Protein AF-A0A8S3AED3-F1 (afdb_monomer)

Radius of gyration: 13.11 Å; Cα contacts (8 Å, |Δi|>4): 92; chains: 1; bounding box: 33×33×28 Å

Mean predicted aligned error: 8.19 Å

Organism: NCBI:txid1234261

Solvent-accessible surface area (backbone atoms only — not comparable to full-atom values): 5263 Å² total; per-residue (Å²): 109,80,69,63,52,42,30,57,42,99,91,44,66,68,44,70,49,55,72,73,36,36,54,58,40,39,77,77,40,57,74,76,76,49,92,57,102,60,56,55,40,85,59,34,41,11,26,65,69,69,94,86,50,99,71,83,77,49,71,66,61,54,49,51,39,50,52,46,37,57,57,53,54,78,46,35,70,86,52,76,78,56,80,87,126

pLDDT: mean 74.47, std 13.57, range [37.78, 90.69]

Foldseek 3Di:
DVLVLLAADPVGHNDADDPVLVVVLCVVCVCLVDDDPFQDDPRGLYTHDDPPDPPSDDPVNVVVSVVSVVSSCVSHPVCVPDDPD

Structure (mmCIF, N/CA/C/O backbone):
data_AF-A0A8S3AED3-F1
#
_entry.id   AF-A0A8S3AED3-F1
#
loop_
_atom_site.group_PDB
_atom_site.id
_atom_site.type_symbol
_atom_site.label_atom_id
_atom_site.label_alt_id
_atom_site.label_comp_id
_atom_site.label_asym_id
_atom_site.label_entity_id
_atom_site.label_seq_id
_atom_site.pdbx_PDB_ins_code
_atom_site.Cartn_x
_atom_site.Cartn_y
_atom_site.Cartn_z
_atom_site.occupancy
_atom_site.B_iso_or_equiv
_atom_site.auth_seq_id
_atom_site.auth_comp_id
_atom_site.auth_asym_id
_atom_site.auth_atom_id
_atom_site.pdbx_PDB_model_num
ATOM 1 N N . MET A 1 1 ? 15.424 10.821 -4.534 1.00 51.66 1 MET A N 1
ATOM 2 C CA . MET A 1 1 ? 14.186 11.250 -5.232 1.00 51.66 1 MET A CA 1
ATOM 3 C C . MET A 1 1 ? 12.989 10.767 -4.425 1.00 51.66 1 MET A C 1
ATOM 5 O O . MET A 1 1 ? 13.161 9.849 -3.640 1.00 51.66 1 MET A O 1
ATOM 9 N N . LEU A 1 2 ? 11.799 11.370 -4.558 1.00 50.94 2 LEU A N 1
ATOM 10 C CA . LEU A 1 2 ? 10.606 10.955 -3.790 1.00 50.94 2 LEU A CA 1
ATOM 11 C C . LEU A 1 2 ? 10.272 9.460 -3.987 1.00 50.94 2 LEU A C 1
ATOM 13 O O . LEU A 1 2 ? 9.749 8.803 -3.097 1.00 50.94 2 LEU A O 1
ATOM 17 N N . SER A 1 3 ? 10.653 8.934 -5.147 1.00 53.44 3 SER A N 1
ATOM 18 C CA . SER A 1 3 ? 10.560 7.534 -5.529 1.00 53.44 3 SER A CA 1
ATOM 19 C C . SER A 1 3 ? 11.412 6.584 -4.677 1.00 53.44 3 SER A C 1
ATOM 21 O O . SER A 1 3 ? 10.987 5.464 -4.426 1.00 53.44 3 SER A O 1
ATOM 23 N N . ASP A 1 4 ? 12.555 7.033 -4.151 1.00 58.09 4 ASP A N 1
ATOM 24 C CA . ASP A 1 4 ? 13.398 6.218 -3.261 1.00 58.09 4 ASP A CA 1
ATOM 25 C C . ASP A 1 4 ? 12.721 5.973 -1.903 1.00 58.09 4 ASP A C 1
ATOM 27 O O . ASP A 1 4 ? 13.062 5.023 -1.206 1.00 58.09 4 ASP A O 1
ATOM 31 N N . PHE A 1 5 ? 11.753 6.817 -1.524 1.00 60.44 5 PHE A N 1
ATOM 32 C CA . PHE A 1 5 ? 10.994 6.668 -0.279 1.00 60.44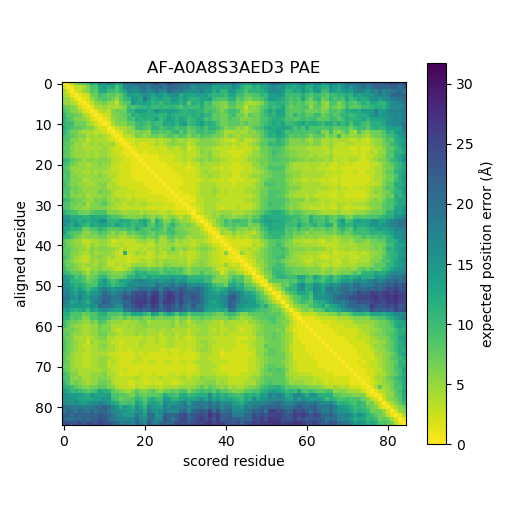 5 PHE A CA 1
ATOM 33 C C . PHE A 1 5 ? 9.843 5.666 -0.403 1.00 60.44 5 PHE A C 1
ATOM 35 O O . PHE A 1 5 ? 9.414 5.119 0.604 1.00 60.44 5 PHE A O 1
ATOM 42 N N . LEU A 1 6 ? 9.329 5.409 -1.610 1.00 67.56 6 LEU A N 1
ATOM 43 C CA . LEU A 1 6 ? 8.262 4.420 -1.826 1.00 67.56 6 LEU A CA 1
ATOM 44 C C . LEU A 1 6 ? 8.801 3.000 -2.011 1.00 67.56 6 LEU A C 1
ATOM 46 O O . LEU A 1 6 ? 8.033 2.051 -2.151 1.00 67.56 6 LEU A O 1
ATOM 50 N N . VAL A 1 7 ? 10.117 2.836 -1.934 1.00 70.69 7 VAL A N 1
ATOM 51 C CA . VAL A 1 7 ? 10.774 1.535 -1.917 1.00 70.69 7 VAL A CA 1
ATOM 52 C C . VAL A 1 7 ? 11.249 1.219 -0.508 1.00 70.69 7 VAL A C 1
ATOM 54 O O . VAL A 1 7 ? 11.518 2.110 0.297 1.00 70.69 7 VAL A O 1
ATOM 57 N N . MET A 1 8 ? 11.277 -0.072 -0.185 1.00 67.88 8 MET A N 1
ATOM 58 C CA . MET A 1 8 ? 11.704 -0.583 1.110 1.00 67.88 8 MET A CA 1
ATOM 59 C C . MET A 1 8 ? 13.051 0.016 1.540 1.00 67.88 8 MET A C 1
ATOM 61 O O . MET A 1 8 ? 14.106 -0.306 0.994 1.00 67.88 8 MET A O 1
ATOM 65 N N . HIS A 1 9 ? 13.010 0.870 2.562 1.00 68.50 9 HIS A N 1
ATOM 66 C CA . HIS A 1 9 ? 14.199 1.426 3.191 1.00 68.50 9 HIS A CA 1
ATOM 67 C C . HIS A 1 9 ? 14.676 0.483 4.311 1.00 68.50 9 HIS A C 1
ATOM 69 O O . HIS A 1 9 ? 13.847 -0.158 4.961 1.00 68.50 9 HIS A O 1
ATOM 75 N N . PRO A 1 10 ? 15.982 0.432 4.639 1.00 67.69 10 PRO A N 1
ATOM 76 C CA . PRO A 1 10 ? 16.490 -0.350 5.774 1.00 67.69 10 PRO A CA 1
ATOM 77 C C . PRO A 1 10 ? 15.829 -0.037 7.127 1.00 67.69 10 PRO A C 1
ATOM 79 O O . PRO A 1 10 ? 15.906 -0.831 8.058 1.00 67.69 10 PRO A O 1
ATOM 82 N N . SER A 1 11 ? 15.187 1.126 7.246 1.00 69.94 11 SER A N 1
ATOM 83 C CA . SER A 1 11 ? 14.458 1.561 8.445 1.00 69.94 11 SER A CA 1
ATOM 84 C C . SER A 1 11 ? 13.008 1.063 8.504 1.00 69.94 11 SER A C 1
ATOM 86 O O . SER A 1 11 ? 12.320 1.361 9.476 1.00 69.94 11 SER A O 1
ATOM 88 N N . GLY A 1 12 ? 12.549 0.315 7.497 1.00 68.19 12 GLY A N 1
ATOM 89 C CA . GLY A 1 12 ? 11.187 -0.205 7.389 1.00 68.19 12 GLY A CA 1
ATOM 90 C C . GLY A 1 12 ? 10.375 0.441 6.260 1.00 68.19 12 GLY A C 1
ATOM 91 O O . GLY A 1 12 ? 10.886 1.295 5.528 1.00 68.19 12 GLY A O 1
ATOM 92 N N . PRO A 1 13 ? 9.107 0.020 6.093 1.00 75.44 13 PRO A N 1
ATOM 93 C CA . PRO A 1 13 ? 8.208 0.614 5.115 1.00 75.44 13 PRO A CA 1
ATOM 94 C C . PRO A 1 13 ? 7.952 2.085 5.449 1.00 75.44 13 PRO A C 1
ATOM 96 O O . PRO A 1 13 ? 7.789 2.461 6.609 1.00 75.44 13 PRO A O 1
ATOM 99 N N . PHE A 1 14 ? 7.876 2.915 4.415 1.00 78.19 14 PHE A N 1
ATOM 100 C CA . PHE A 1 14 ? 7.632 4.350 4.550 1.00 78.19 14 PHE A CA 1
ATOM 101 C C . PHE A 1 14 ? 6.249 4.652 5.126 1.00 78.19 14 PHE A C 1
ATOM 103 O O . PHE A 1 14 ? 6.079 5.586 5.908 1.00 78.19 14 PHE A O 1
ATOM 110 N N . PHE A 1 15 ? 5.255 3.853 4.746 1.00 83.38 15 PHE A N 1
ATOM 111 C CA . PHE A 1 15 ? 3.876 4.054 5.158 1.00 83.38 15 PHE A CA 1
ATOM 112 C C . PHE A 1 15 ? 3.173 2.716 5.334 1.00 83.38 15 PHE A C 1
ATOM 114 O O . PHE A 1 15 ? 3.224 1.881 4.436 1.00 83.38 15 PHE A O 1
ATOM 121 N N . GLN A 1 16 ? 2.472 2.517 6.448 1.00 85.56 16 GLN A N 1
ATOM 122 C CA . GLN A 1 16 ? 1.718 1.290 6.698 1.00 85.56 16 GLN A CA 1
ATOM 123 C C . GLN A 1 16 ? 0.415 1.580 7.450 1.00 85.56 16 GLN A C 1
ATOM 125 O O . GLN A 1 16 ? 0.371 2.402 8.377 1.00 85.56 16 GLN A O 1
ATOM 130 N N . LEU A 1 17 ? -0.650 0.885 7.057 1.00 86.50 17 LEU A N 1
ATOM 131 C CA . LEU A 1 17 ? -1.910 0.842 7.789 1.00 86.50 17 LEU A CA 1
ATOM 132 C C . LEU A 1 17 ? -1.867 -0.225 8.890 1.00 86.50 17 LEU A C 1
ATOM 134 O O . LEU A 1 17 ? -1.248 -1.283 8.760 1.00 86.50 17 LEU A O 1
ATOM 138 N N . SER A 1 18 ? -2.549 0.051 9.998 1.00 88.19 18 SER A N 1
ATOM 139 C CA . SER A 1 18 ? -2.896 -0.981 10.975 1.00 88.19 18 SER A CA 1
ATOM 140 C C . SER A 1 18 ? -3.847 -2.008 10.336 1.00 88.19 18 SER A C 1
ATOM 142 O O . SER A 1 18 ? -4.492 -1.688 9.337 1.00 88.19 18 SER A O 1
ATOM 144 N N . PRO A 1 19 ? -3.965 -3.232 10.883 1.00 89.31 19 PRO A N 1
ATOM 145 C CA . PRO A 1 19 ? -4.872 -4.247 10.337 1.00 89.31 19 PRO A CA 1
ATOM 146 C C . PRO A 1 19 ? -6.298 -3.718 10.140 1.00 89.31 19 PRO A C 1
ATOM 148 O O . PRO A 1 19 ? -6.838 -3.792 9.047 1.00 89.31 19 PRO A O 1
ATOM 151 N N . THR A 1 20 ? -6.842 -3.038 11.151 1.00 88.56 20 THR A N 1
ATOM 152 C CA . THR A 1 20 ? -8.199 -2.476 11.114 1.00 88.56 20 THR A CA 1
AT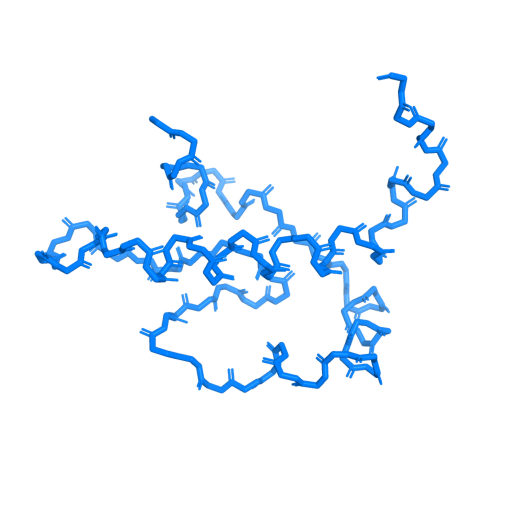OM 153 C C . THR A 1 20 ? -8.368 -1.341 10.105 1.00 88.56 20 THR A C 1
ATOM 155 O O . THR A 1 20 ? -9.452 -1.161 9.560 1.00 88.56 20 THR A O 1
ATOM 158 N N . GLU A 1 21 ? -7.325 -0.535 9.876 1.00 88.75 21 GLU A N 1
ATOM 159 C CA . GLU A 1 21 ? -7.340 0.507 8.838 1.00 88.75 21 GLU A CA 1
ATOM 160 C C . GLU A 1 21 ? -7.308 -0.126 7.441 1.00 88.75 21 GLU A C 1
ATOM 162 O O . GLU A 1 21 ? -7.986 0.351 6.534 1.00 88.75 21 GLU A O 1
ATOM 167 N N . TYR A 1 22 ? -6.538 -1.205 7.275 1.00 89.38 22 TYR A N 1
ATOM 168 C CA . TYR A 1 22 ? -6.427 -1.907 6.004 1.00 89.38 22 TYR A CA 1
ATOM 169 C C . TYR A 1 22 ? -7.698 -2.675 5.654 1.00 89.38 22 TYR A C 1
ATOM 171 O O . TYR A 1 22 ? -8.126 -2.596 4.511 1.00 89.38 22 TYR A O 1
ATOM 179 N N . ASP A 1 23 ? -8.357 -3.314 6.622 1.00 90.12 23 ASP A N 1
ATOM 180 C CA . ASP A 1 23 ? -9.644 -3.984 6.395 1.00 90.12 23 ASP A CA 1
ATOM 181 C C . ASP A 1 23 ? -10.684 -2.998 5.829 1.00 90.12 23 ASP A C 1
ATOM 183 O O . ASP A 1 23 ? -11.323 -3.267 4.814 1.00 90.12 23 ASP A O 1
ATOM 187 N N . LYS A 1 24 ? -10.770 -1.789 6.407 1.00 88.94 24 LYS A N 1
ATOM 188 C CA . LYS A 1 24 ? -11.620 -0.703 5.880 1.00 88.94 24 LYS A CA 1
ATOM 189 C C . LYS A 1 24 ? -11.186 -0.253 4.481 1.00 88.94 24 LYS A C 1
ATOM 191 O O . LYS A 1 24 ? -12.028 0.113 3.661 1.00 88.94 24 LYS A O 1
ATOM 196 N N . ALA A 1 25 ? -9.880 -0.237 4.214 1.00 89.00 25 ALA A N 1
ATOM 197 C CA . ALA A 1 25 ? -9.351 0.110 2.902 1.00 89.00 25 ALA A CA 1
ATOM 198 C C . ALA A 1 25 ? -9.733 -0.938 1.848 1.00 89.00 25 ALA A C 1
ATOM 200 O O . ALA A 1 25 ? -10.138 -0.548 0.757 1.00 89.00 25 ALA A O 1
ATOM 201 N N . LEU A 1 26 ? -9.687 -2.229 2.189 1.00 90.25 26 LEU A N 1
ATOM 202 C CA . LEU A 1 26 ? -10.089 -3.340 1.324 1.00 90.25 26 LEU A CA 1
ATOM 203 C C . LEU A 1 26 ? -11.588 -3.347 1.022 1.00 90.25 26 LEU A C 1
ATOM 205 O O . LEU A 1 26 ? -11.977 -3.627 -0.107 1.00 90.25 26 LEU A O 1
ATOM 209 N N . GLU A 1 27 ? -12.432 -2.982 1.991 1.00 90.69 27 GLU A N 1
ATOM 210 C CA . GLU A 1 27 ? -13.878 -2.851 1.756 1.00 90.69 27 GLU A CA 1
ATOM 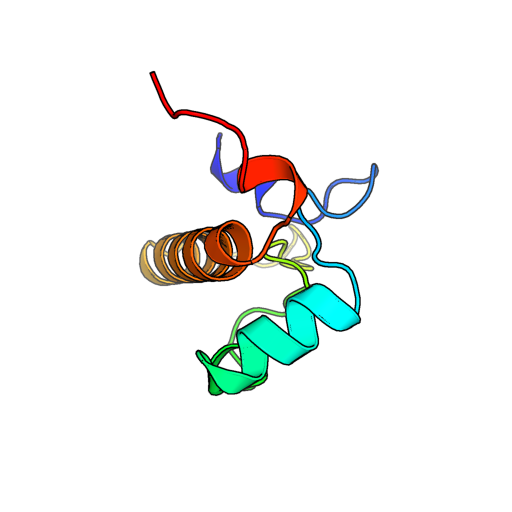211 C C . GLU A 1 27 ? -14.203 -1.823 0.658 1.00 90.69 27 GLU A C 1
ATOM 213 O O . GLU A 1 27 ? -15.175 -1.991 -0.082 1.00 90.69 27 GLU A O 1
ATOM 218 N N . LYS A 1 28 ? -13.401 -0.754 0.538 1.00 89.94 28 LYS A N 1
ATOM 219 C CA . LYS A 1 28 ? -13.600 0.310 -0.463 1.00 89.94 28 LYS A CA 1
ATOM 220 C C . LYS A 1 28 ? -12.790 0.099 -1.743 1.00 89.94 28 LYS A C 1
ATOM 222 O O . LYS A 1 28 ? -13.257 0.477 -2.815 1.00 89.94 28 LYS A O 1
ATOM 227 N N . TYR A 1 29 ? -11.582 -0.437 -1.611 1.00 89.75 29 TYR A N 1
ATOM 228 C CA . TYR A 1 29 ? -10.600 -0.634 -2.673 1.00 89.75 29 TYR A CA 1
ATOM 229 C C . TYR A 1 29 ? -10.098 -2.087 -2.640 1.00 89.75 29 TYR A C 1
ATOM 231 O O . TYR A 1 29 ? -8.987 -2.343 -2.161 1.00 89.75 29 TYR A O 1
ATOM 239 N N . PRO A 1 30 ? -10.908 -3.054 -3.108 1.00 87.19 30 PRO A N 1
ATOM 240 C CA . PRO A 1 30 ? -10.522 -4.465 -3.123 1.00 87.19 30 PRO A CA 1
ATOM 241 C C . PRO A 1 30 ? -9.267 -4.724 -3.972 1.00 87.19 30 PRO A C 1
ATOM 243 O O . PRO A 1 30 ? -8.511 -5.643 -3.675 1.00 87.19 30 PRO A O 1
ATOM 246 N N . GLU A 1 31 ? -8.972 -3.862 -4.951 1.00 84.88 31 GLU A N 1
ATOM 247 C CA . GLU A 1 31 ? -7.768 -3.937 -5.786 1.00 84.88 31 GLU A CA 1
ATOM 248 C C . GLU A 1 31 ? -6.451 -3.745 -5.010 1.00 84.88 31 GLU A C 1
ATOM 250 O O . GLU A 1 31 ? -5.361 -3.934 -5.549 1.00 84.88 31 GLU A O 1
ATOM 255 N N . LEU A 1 32 ? -6.521 -3.333 -3.739 1.00 85.25 32 LEU A N 1
ATOM 256 C CA . LEU A 1 32 ? -5.347 -3.261 -2.871 1.00 85.25 32 LEU A CA 1
ATOM 257 C C . LEU A 1 32 ? -4.815 -4.651 -2.483 1.00 85.25 32 LEU A C 1
ATOM 259 O O . LEU A 1 32 ? -3.631 -4.737 -2.145 1.00 85.25 32 LEU A O 1
ATOM 263 N N . ASP A 1 33 ? -5.661 -5.684 -2.538 1.00 83.50 33 ASP A N 1
ATOM 264 C CA . ASP A 1 33 ? -5.311 -7.093 -2.289 1.00 83.50 33 ASP A CA 1
ATOM 265 C C . ASP A 1 33 ? -5.002 -7.870 -3.577 1.00 83.50 33 ASP A C 1
ATOM 267 O O . ASP A 1 33 ? -4.575 -9.020 -3.529 1.00 83.50 33 ASP A O 1
ATOM 271 N N . GLU A 1 34 ? -5.220 -7.259 -4.744 1.00 78.44 34 GLU A N 1
ATOM 272 C CA . GLU A 1 34 ? -4.901 -7.891 -6.020 1.00 78.44 34 GLU A CA 1
ATOM 273 C C . GLU A 1 34 ? -3.381 -7.997 -6.203 1.00 78.44 34 GLU A C 1
ATOM 275 O O . GLU A 1 34 ? -2.629 -7.065 -5.901 1.00 78.44 34 GLU A O 1
ATOM 280 N N . GLU A 1 35 ? -2.935 -9.144 -6.722 1.00 65.19 35 GLU A N 1
ATOM 281 C CA . GLU A 1 35 ? -1.551 -9.363 -7.139 1.00 65.19 35 GLU A CA 1
ATOM 282 C C . GLU A 1 35 ? -1.213 -8.359 -8.252 1.00 65.19 35 GLU A C 1
ATOM 284 O O . GLU A 1 35 ? -1.784 -8.398 -9.343 1.00 65.19 35 GLU A O 1
ATOM 289 N N . GLN A 1 36 ? -0.312 -7.423 -7.958 1.00 69.12 36 GLN A N 1
ATOM 290 C CA . GLN A 1 36 ? 0.228 -6.482 -8.937 1.00 69.12 36 GLN A CA 1
ATOM 291 C C . GLN A 1 36 ? 1.633 -6.932 -9.337 1.00 69.12 36 GLN A C 1
ATOM 293 O O . GLN A 1 36 ? 2.305 -7.619 -8.575 1.00 69.12 36 GLN A O 1
ATOM 298 N N . ASP A 1 37 ? 2.123 -6.465 -10.488 1.00 65.69 37 ASP A N 1
ATOM 299 C CA . ASP A 1 37 ? 3.505 -6.707 -10.947 1.00 65.69 37 ASP A CA 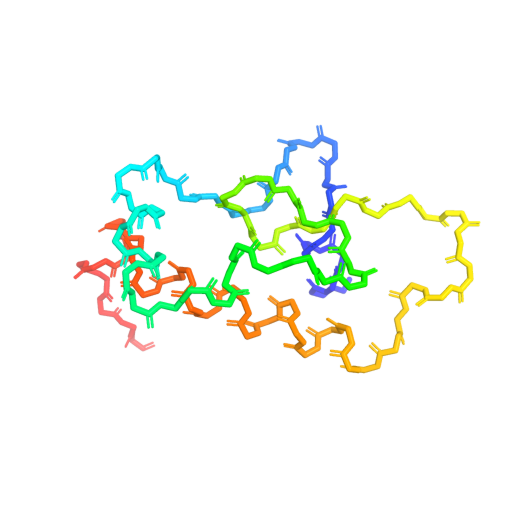1
ATOM 300 C C . ASP A 1 37 ? 4.579 -6.162 -9.974 1.00 65.69 37 ASP A C 1
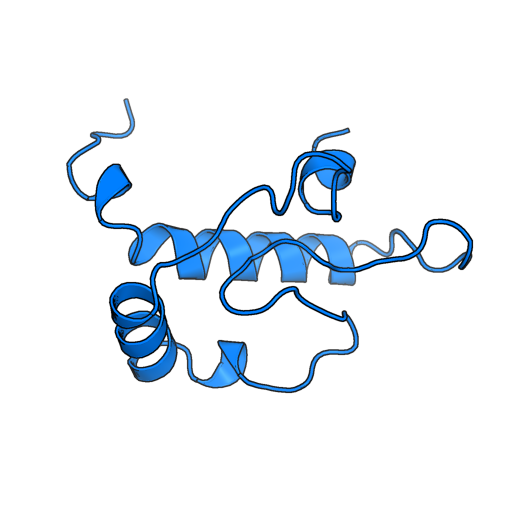ATOM 302 O O . ASP A 1 37 ? 5.778 -6.380 -10.150 1.00 65.69 37 ASP A O 1
ATOM 306 N N . VAL A 1 38 ? 4.152 -5.426 -8.946 1.00 72.19 38 VAL A N 1
ATOM 307 C CA . VAL A 1 38 ? 4.976 -4.818 -7.910 1.00 72.19 38 VAL A CA 1
ATOM 308 C C . VAL A 1 38 ? 4.736 -5.547 -6.591 1.00 72.19 38 VAL A C 1
ATOM 310 O O . VAL A 1 38 ? 3.634 -5.505 -6.043 1.00 72.19 38 VAL A O 1
ATOM 313 N N . ASP A 1 39 ? 5.795 -6.132 -6.034 1.00 77.50 39 ASP A N 1
ATOM 314 C CA . ASP A 1 39 ? 5.764 -6.796 -4.728 1.00 77.50 39 ASP A CA 1
ATOM 315 C C . ASP A 1 39 ? 5.589 -5.772 -3.594 1.00 77.50 39 ASP A C 1
ATOM 317 O O . ASP A 1 39 ? 6.560 -5.290 -3.007 1.00 77.50 39 ASP A O 1
ATOM 321 N N . TYR A 1 40 ? 4.353 -5.392 -3.274 1.00 79.94 40 TYR A N 1
ATOM 322 C CA . TYR A 1 40 ? 4.075 -4.488 -2.158 1.00 79.94 40 TYR A CA 1
ATOM 323 C C . TYR A 1 40 ? 4.277 -5.166 -0.803 1.00 79.94 40 TYR A C 1
ATOM 325 O O . TYR A 1 40 ? 3.877 -6.304 -0.572 1.00 79.94 40 TYR A O 1
ATOM 333 N N . ILE A 1 41 ? 4.837 -4.416 0.145 1.00 82.50 41 ILE A N 1
ATOM 334 C CA . ILE A 1 41 ? 4.842 -4.804 1.552 1.00 82.50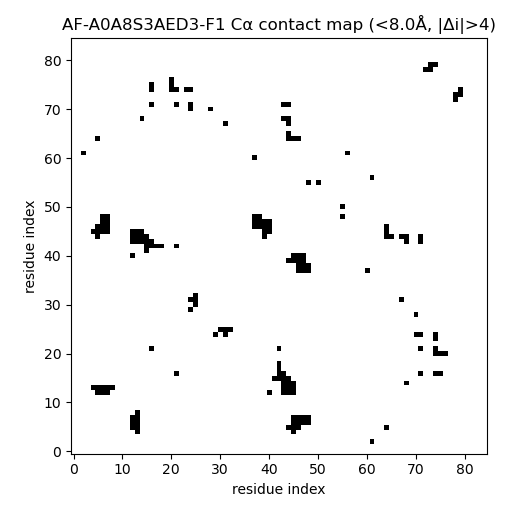 41 ILE A CA 1
ATOM 335 C C . ILE A 1 41 ? 3.394 -4.806 2.059 1.00 82.50 41 ILE A C 1
ATOM 337 O O . ILE A 1 41 ? 2.593 -3.917 1.755 1.00 82.50 41 ILE A O 1
ATOM 341 N N . GLU A 1 42 ? 3.065 -5.807 2.869 1.00 83.06 42 GLU A N 1
ATOM 342 C CA . GLU A 1 42 ? 1.732 -5.995 3.435 1.00 83.06 42 GLU A CA 1
ATOM 343 C C . GLU A 1 42 ? 1.215 -4.713 4.123 1.00 83.06 42 GLU A C 1
ATOM 345 O O . GLU A 1 42 ? 1.895 -4.109 4.963 1.00 83.06 42 GLU A O 1
ATOM 350 N N . ARG A 1 43 ? -0.013 -4.297 3.774 1.00 86.44 43 ARG A N 1
ATOM 351 C CA . ARG A 1 43 ? -0.686 -3.095 4.313 1.00 86.44 43 ARG A CA 1
ATOM 352 C C . ARG A 1 43 ? 0.068 -1.784 4.063 1.00 86.44 43 ARG A C 1
ATOM 354 O O . ARG A 1 43 ? -0.166 -0.787 4.750 1.00 86.44 43 ARG A O 1
ATOM 361 N N . SER A 1 44 ? 0.987 -1.776 3.102 1.00 85.31 44 SER A N 1
ATOM 362 C CA . SER A 1 44 ? 1.880 -0.660 2.816 1.00 85.31 44 SER A CA 1
ATOM 363 C C . SER A 1 44 ? 1.755 -0.189 1.368 1.00 85.31 44 SER A C 1
ATOM 365 O O . SER A 1 44 ? 1.310 -0.919 0.481 1.00 85.31 44 SER A O 1
ATOM 367 N N . ALA A 1 45 ? 2.160 1.059 1.139 1.00 83.00 45 ALA A N 1
ATOM 368 C CA . ALA A 1 45 ? 2.445 1.573 -0.199 1.00 83.00 45 ALA A CA 1
ATOM 369 C C . ALA A 1 45 ? 3.897 1.300 -0.627 1.00 83.00 45 ALA A C 1
ATOM 371 O O . ALA A 1 45 ? 4.251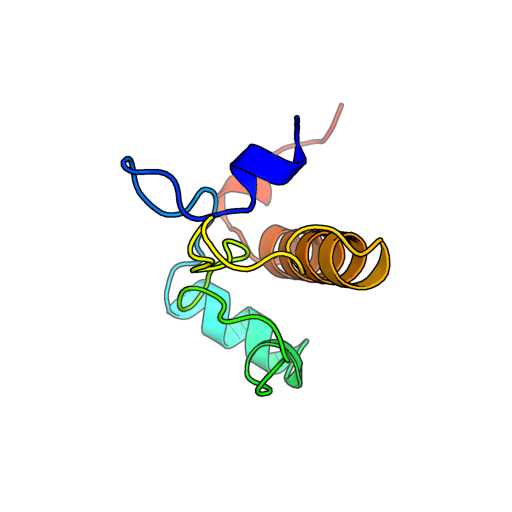 1.562 -1.772 1.00 83.00 45 ALA A O 1
ATOM 372 N N . SER A 1 46 ? 4.740 0.816 0.292 1.00 81.75 46 SER A N 1
ATOM 373 C CA . SER A 1 46 ? 6.137 0.521 0.014 1.00 81.75 46 SER A CA 1
ATOM 374 C C . SER A 1 46 ? 6.264 -0.770 -0.770 1.00 81.75 46 SER A C 1
ATOM 376 O O . SER A 1 46 ? 5.744 -1.803 -0.355 1.00 81.75 46 SER A O 1
ATOM 378 N N . ALA A 1 47 ? 6.994 -0.717 -1.875 1.00 75.94 47 ALA A N 1
ATOM 379 C CA . ALA A 1 47 ? 7.324 -1.894 -2.655 1.00 75.94 47 ALA A CA 1
ATOM 380 C C . ALA A 1 47 ? 8.635 -2.530 -2.156 1.00 75.94 47 ALA A C 1
ATOM 382 O O . ALA A 1 47 ? 9.636 -1.844 -1.919 1.00 75.94 47 ALA A O 1
ATOM 383 N N . SER A 1 48 ? 8.631 -3.851 -1.993 1.00 71.19 48 SER A N 1
ATOM 384 C CA . SER A 1 48 ? 9.784 -4.688 -1.665 1.00 71.19 48 SER A CA 1
ATOM 385 C C . SER A 1 48 ? 10.609 -4.962 -2.923 1.00 71.19 48 SER A C 1
ATOM 387 O O . SER A 1 48 ? 10.699 -6.089 -3.402 1.00 71.19 48 SER A O 1
ATOM 389 N N . VAL A 1 49 ? 11.210 -3.915 -3.484 1.00 64.56 49 VAL A N 1
ATOM 390 C CA . VAL A 1 49 ? 11.974 -4.035 -4.729 1.00 64.56 49 VAL A CA 1
ATOM 391 C C . VAL A 1 49 ? 13.467 -4.127 -4.434 1.00 64.56 49 VAL A C 1
ATOM 393 O O . VAL A 1 49 ? 14.039 -3.289 -3.737 1.00 64.56 49 VAL A O 1
ATOM 396 N N . HIS A 1 50 ? 14.119 -5.145 -4.992 1.00 58.34 50 HIS A N 1
ATOM 397 C CA . HIS A 1 50 ? 15.569 -5.284 -4.945 1.00 58.34 50 HIS A CA 1
ATOM 398 C C . HIS A 1 50 ? 16.211 -4.459 -6.070 1.00 58.34 50 HIS A C 1
ATOM 400 O O . HIS A 1 50 ? 15.944 -4.691 -7.247 1.00 58.34 50 HIS A O 1
ATOM 406 N N . LEU A 1 51 ? 17.101 -3.527 -5.706 1.00 55.28 51 LEU A N 1
ATOM 407 C CA . LEU A 1 51 ? 17.786 -2.552 -6.581 1.00 55.28 51 LEU A CA 1
ATOM 408 C C . LEU A 1 51 ? 18.660 -3.153 -7.711 1.00 55.28 51 LEU A C 1
ATOM 410 O O . LEU A 1 51 ? 19.373 -2.424 -8.392 1.00 55.28 51 LEU A O 1
ATOM 414 N N . SER A 1 52 ? 18.649 -4.471 -7.905 1.00 52.03 52 SER A N 1
ATOM 415 C CA . SER A 1 52 ? 19.478 -5.201 -8.873 1.00 52.03 52 SER A CA 1
ATOM 416 C C . SER A 1 52 ? 18.745 -5.609 -10.160 1.00 52.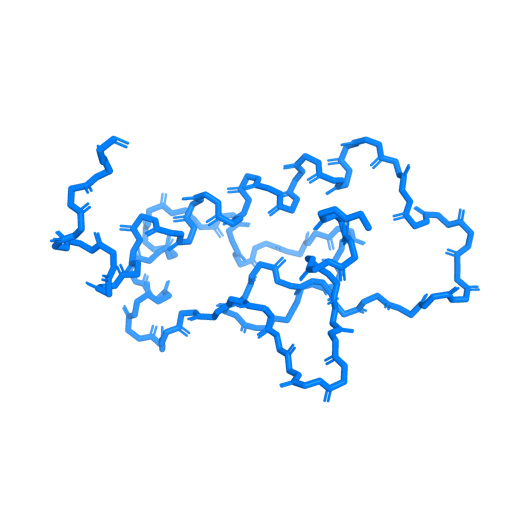03 52 SER A C 1
ATOM 418 O O . SER A 1 52 ? 19.310 -6.349 -10.959 1.00 52.03 52 SER A O 1
ATOM 420 N N . SER A 1 53 ? 17.499 -5.171 -10.359 1.00 50.53 53 SER A N 1
ATOM 421 C CA . SER A 1 53 ? 16.685 -5.445 -11.551 1.00 50.53 53 SER A CA 1
ATOM 422 C C . SER A 1 53 ? 16.444 -4.146 -12.332 1.00 50.53 53 SER A C 1
ATOM 424 O O . SER A 1 53 ? 15.825 -3.219 -11.814 1.00 50.53 53 SER A O 1
ATOM 426 N N . ASP A 1 54 ? 16.933 -4.083 -13.575 1.00 48.78 54 ASP A N 1
ATOM 427 C CA . ASP A 1 54 ? 16.941 -2.927 -14.498 1.00 48.78 54 ASP A CA 1
ATOM 428 C C . ASP A 1 54 ? 15.556 -2.324 -14.856 1.00 48.78 54 ASP A C 1
ATOM 430 O O . ASP A 1 54 ? 15.474 -1.390 -15.652 1.00 48.78 54 ASP A O 1
ATOM 434 N N . ALA A 1 55 ? 14.453 -2.810 -14.280 1.00 50.94 55 ALA A N 1
ATOM 435 C CA . ALA A 1 55 ? 13.085 -2.365 -14.580 1.00 50.94 55 ALA A CA 1
ATOM 436 C C . ALA A 1 55 ? 12.534 -1.293 -13.609 1.00 50.94 55 ALA A C 1
ATOM 438 O O . ALA A 1 55 ? 11.363 -0.935 -13.672 1.00 50.94 55 ALA A O 1
ATOM 439 N N . TYR A 1 56 ? 13.374 -0.778 -12.706 1.00 57.59 56 TYR A N 1
ATOM 440 C CA . TYR A 1 56 ? 12.988 -0.106 -11.455 1.00 57.59 56 TYR A CA 1
ATOM 441 C C . TYR A 1 56 ? 12.148 1.188 -11.576 1.00 57.59 56 TYR A C 1
ATOM 443 O O . TYR A 1 56 ? 11.568 1.613 -10.582 1.00 57.59 56 TYR A O 1
ATOM 451 N N . PHE A 1 57 ? 12.033 1.816 -12.752 1.00 63.47 57 PHE A N 1
ATOM 452 C CA . PHE A 1 57 ? 11.316 3.091 -12.901 1.00 63.47 57 PHE A CA 1
ATOM 453 C C . PHE A 1 57 ? 10.653 3.273 -14.270 1.00 63.47 57 PHE A C 1
ATOM 455 O O . PHE A 1 57 ? 10.992 4.200 -15.009 1.00 63.47 57 PHE A O 1
ATOM 462 N N . ASP A 1 58 ? 9.675 2.437 -14.619 1.00 71.25 58 ASP A N 1
ATOM 463 C CA . ASP A 1 58 ? 8.677 2.916 -15.574 1.00 71.25 58 ASP A CA 1
ATOM 464 C C . ASP A 1 58 ? 7.689 3.867 -14.869 1.00 71.25 58 ASP A C 1
ATOM 466 O O . ASP A 1 58 ? 7.405 3.766 -13.670 1.00 71.25 58 ASP A O 1
ATOM 470 N N . ASN A 1 59 ? 7.208 4.875 -15.598 1.00 76.50 59 ASN A N 1
ATOM 471 C CA . ASN A 1 59 ? 6.320 5.886 -15.018 1.00 76.50 59 ASN A CA 1
ATOM 472 C C . ASN A 1 59 ? 5.008 5.263 -14.517 1.00 76.50 59 ASN A C 1
ATOM 474 O O . ASN A 1 59 ? 4.406 5.784 -13.583 1.00 76.50 59 ASN A O 1
ATOM 478 N N . SER A 1 60 ? 4.579 4.155 -15.120 1.00 78.25 60 SER A N 1
ATOM 479 C CA . SER A 1 60 ? 3.356 3.434 -14.766 1.00 78.25 60 SER A CA 1
ATOM 480 C C . SER A 1 60 ? 3.438 2.843 -13.357 1.00 78.25 60 SER A C 1
ATOM 482 O O . SER A 1 60 ? 2.532 3.044 -12.555 1.00 78.25 60 SER A O 1
ATOM 484 N N . THR A 1 61 ? 4.556 2.199 -13.025 1.00 76.88 61 THR A N 1
ATOM 485 C CA . THR A 1 61 ? 4.853 1.625 -11.708 1.00 76.88 61 THR A CA 1
ATOM 486 C C . THR A 1 61 ? 4.915 2.713 -10.648 1.00 76.88 61 THR A C 1
ATOM 488 O O . THR A 1 61 ? 4.319 2.583 -9.580 1.00 76.88 61 THR A O 1
ATOM 491 N N . ILE A 1 62 ? 5.581 3.832 -10.956 1.00 77.75 62 ILE A N 1
ATOM 492 C CA . ILE A 1 62 ? 5.639 4.988 -10.054 1.00 77.75 62 ILE A CA 1
ATOM 493 C C . ILE A 1 62 ? 4.224 5.513 -9.773 1.00 77.75 62 ILE A C 1
ATOM 495 O O . ILE A 1 62 ? 3.864 5.727 -8.616 1.00 77.75 62 ILE A O 1
ATOM 499 N N . LEU A 1 63 ? 3.410 5.699 -10.817 1.00 82.06 63 LEU A N 1
ATOM 500 C CA . LEU A 1 63 ? 2.032 6.173 -10.676 1.00 82.06 63 LEU A CA 1
ATOM 501 C C . LEU A 1 63 ? 1.180 5.204 -9.848 1.00 82.06 63 LEU A C 1
ATOM 503 O O . LEU A 1 63 ? 0.502 5.653 -8.927 1.00 82.06 63 LEU A O 1
ATOM 507 N N . ALA A 1 64 ? 1.279 3.895 -10.090 1.00 80.88 64 ALA A N 1
ATOM 508 C CA . ALA A 1 64 ? 0.559 2.880 -9.322 1.00 80.88 64 ALA A CA 1
ATOM 509 C C . ALA A 1 64 ? 0.927 2.907 -7.825 1.00 80.88 64 ALA A C 1
ATOM 511 O O . ALA A 1 64 ? 0.046 2.867 -6.963 1.00 80.88 64 ALA A O 1
ATOM 512 N N . GLN A 1 65 ? 2.215 3.065 -7.491 1.00 81.25 65 GLN A N 1
ATOM 513 C CA . GLN A 1 65 ? 2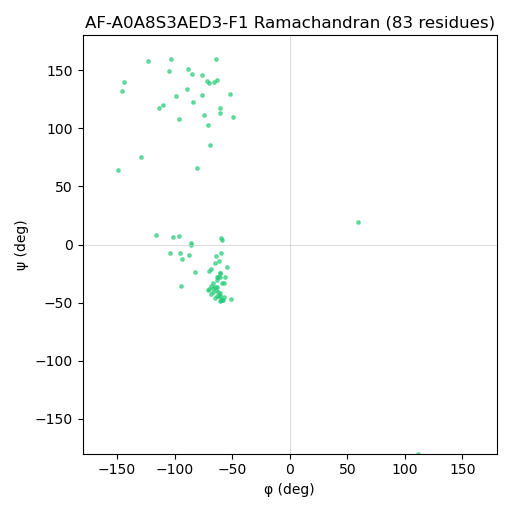.664 3.223 -6.100 1.00 81.25 65 GLN A CA 1
ATOM 514 C C . GLN A 1 65 ? 2.080 4.484 -5.440 1.00 81.25 65 GLN A C 1
ATOM 516 O O . GLN A 1 65 ? 1.648 4.429 -4.285 1.00 81.25 65 GLN A O 1
ATOM 521 N N . PHE A 1 66 ? 2.010 5.608 -6.163 1.00 84.75 66 PHE A N 1
ATOM 522 C CA . PHE A 1 66 ? 1.384 6.833 -5.654 1.00 84.75 66 PHE A CA 1
ATOM 523 C C . PHE A 1 66 ? -0.129 6.700 -5.485 1.00 84.75 66 PHE A C 1
ATOM 525 O O . PHE A 1 66 ? -0.666 7.135 -4.466 1.00 84.75 66 PHE A O 1
ATOM 532 N N . GLU A 1 67 ? -0.823 6.085 -6.440 1.00 86.81 67 GLU A N 1
ATOM 533 C CA . GLU A 1 67 ? -2.256 5.819 -6.322 1.00 86.81 67 GLU A CA 1
ATOM 534 C C . GLU A 1 67 ? -2.550 4.931 -5.113 1.00 86.81 67 GLU A C 1
ATOM 536 O O . GLU A 1 67 ? -3.445 5.246 -4.323 1.00 86.81 67 GLU A O 1
ATOM 541 N N . ARG A 1 68 ? -1.754 3.873 -4.909 1.00 87.81 68 ARG A N 1
ATOM 542 C CA . ARG A 1 68 ? -1.843 3.018 -3.721 1.00 87.81 68 ARG A CA 1
ATOM 543 C C . ARG A 1 68 ? -1.634 3.827 -2.442 1.00 87.81 68 ARG A C 1
ATOM 545 O O . ARG A 1 68 ? -2.448 3.729 -1.527 1.00 87.81 68 ARG A O 1
ATOM 552 N N . LEU A 1 69 ? -0.601 4.669 -2.382 1.00 88.25 69 LEU A N 1
ATOM 553 C CA . LEU A 1 69 ? -0.350 5.536 -1.228 1.00 88.25 69 LEU A CA 1
ATOM 554 C C . LEU A 1 69 ? -1.536 6.460 -0.932 1.00 88.25 69 LEU A C 1
ATOM 556 O O . LEU A 1 69 ? -1.963 6.544 0.217 1.00 88.25 69 LEU A O 1
ATOM 560 N N . LEU A 1 70 ? -2.087 7.129 -1.947 1.00 87.12 70 LEU A N 1
ATOM 561 C CA . LEU A 1 70 ? -3.222 8.039 -1.783 1.00 87.12 70 LEU A CA 1
ATOM 562 C C . LEU A 1 70 ? -4.484 7.307 -1.318 1.00 87.12 70 LEU A C 1
ATOM 564 O O . LEU A 1 70 ? -5.198 7.826 -0.460 1.00 87.12 70 LEU A O 1
ATOM 568 N N . LYS A 1 71 ? -4.747 6.099 -1.834 1.00 88.56 71 LYS A N 1
ATOM 569 C CA . LYS A 1 71 ? -5.850 5.249 -1.360 1.00 88.56 71 LYS A CA 1
ATOM 570 C C . LYS A 1 71 ? -5.669 4.900 0.111 1.00 88.56 71 LYS A C 1
ATOM 572 O O . LYS A 1 71 ? -6.597 5.095 0.888 1.00 88.56 71 LYS A O 1
ATOM 577 N N . LEU A 1 72 ? -4.477 4.457 0.513 1.00 88.31 72 LEU A N 1
ATOM 578 C CA . LEU A 1 72 ? -4.209 4.087 1.903 1.00 88.31 72 LEU A CA 1
ATOM 579 C C . LEU A 1 72 ? -4.228 5.302 2.851 1.00 88.31 72 LEU A C 1
ATOM 581 O O . LEU A 1 72 ? -4.728 5.196 3.969 1.00 88.31 72 LEU A O 1
ATOM 585 N N . LEU A 1 73 ? -3.756 6.474 2.409 1.00 88.00 73 LEU A N 1
ATOM 586 C CA . LEU A 1 73 ? -3.783 7.717 3.193 1.00 88.00 73 LEU A CA 1
ATOM 587 C C . LEU A 1 73 ? -5.198 8.111 3.635 1.00 88.00 73 LEU A C 1
ATOM 589 O O . LEU A 1 73 ? -5.352 8.619 4.742 1.00 88.00 73 LEU A O 1
ATOM 593 N N . GLN A 1 74 ? -6.227 7.824 2.829 1.00 84.88 74 GLN A N 1
ATOM 594 C CA . GLN A 1 74 ? -7.626 8.107 3.187 1.00 84.88 74 GLN A CA 1
ATOM 595 C C . GLN A 1 74 ? -8.094 7.369 4.449 1.00 84.88 74 GLN A C 1
ATOM 597 O O . GLN A 1 74 ? -9.036 7.815 5.099 1.00 84.88 74 GLN A O 1
ATOM 602 N N . PHE A 1 75 ? -7.465 6.243 4.786 1.00 86.31 75 PHE A N 1
ATOM 603 C CA . PHE A 1 75 ? -7.864 5.395 5.912 1.00 86.31 75 PHE A CA 1
ATOM 604 C C . PHE A 1 75 ? -6.965 5.538 7.123 1.00 86.31 75 PHE A C 1
ATOM 606 O O . PHE A 1 75 ? -7.268 4.983 8.176 1.00 86.31 75 PHE A O 1
ATOM 613 N N . LYS A 1 76 ? -5.858 6.268 6.990 1.00 85.31 76 LYS A N 1
ATOM 614 C CA . LYS A 1 76 ? -4.927 6.447 8.088 1.00 85.31 76 LYS A CA 1
ATOM 615 C C . LYS A 1 76 ? -5.521 7.407 9.103 1.00 85.31 76 LYS A C 1
ATOM 617 O O . LYS A 1 76 ? -5.627 8.609 8.864 1.00 85.31 76 LYS A O 1
ATOM 622 N N . GLU A 1 77 ? -5.858 6.879 10.272 1.00 74.06 77 GLU A N 1
ATOM 623 C CA . GLU A 1 77 ? -6.565 7.615 11.319 1.00 74.06 77 GLU A CA 1
ATOM 624 C C . GLU A 1 77 ? -5.737 8.801 11.837 1.00 74.06 77 GLU A C 1
ATOM 626 O O . GLU A 1 77 ? -6.294 9.838 12.194 1.00 74.06 77 GLU A O 1
ATOM 631 N N . CYS A 1 78 ? -4.402 8.712 11.769 1.00 69.69 78 CYS A N 1
ATOM 632 C CA . CYS A 1 78 ? -3.500 9.822 12.085 1.00 69.69 78 CYS A CA 1
ATOM 633 C C . CYS A 1 78 ? -3.695 11.056 11.184 1.00 69.69 78 CYS A C 1
ATOM 635 O O . CYS A 1 78 ? -3.427 12.164 11.636 1.00 69.69 78 CYS A O 1
ATOM 637 N N . PHE A 1 79 ? -4.164 10.896 9.941 1.00 64.38 79 PHE A N 1
ATOM 638 C CA . PHE A 1 79 ? -4.418 12.017 9.024 1.00 64.38 79 PHE A CA 1
ATOM 639 C C . PHE A 1 79 ? -5.865 12.516 9.076 1.00 64.38 79 PHE A C 1
ATOM 641 O O . PHE A 1 79 ? -6.146 13.613 8.605 1.00 64.38 79 PHE A O 1
ATOM 648 N N . ASN A 1 80 ? -6.773 11.768 9.711 1.00 57.09 80 ASN A N 1
ATOM 649 C CA . ASN A 1 80 ? -8.205 12.083 9.759 1.00 57.09 80 ASN A CA 1
ATOM 650 C C . ASN A 1 80 ? -8.529 13.388 10.519 1.00 57.09 80 ASN A C 1
ATOM 652 O O . ASN A 1 80 ? -9.618 13.930 10.371 1.00 57.09 80 ASN A O 1
ATOM 656 N N . ASN A 1 81 ? -7.580 13.908 11.307 1.00 53.72 81 ASN A N 1
ATOM 657 C CA . ASN A 1 81 ? -7.696 15.174 12.044 1.00 53.72 81 ASN A CA 1
ATOM 658 C C . ASN A 1 81 ? -6.693 16.249 11.587 1.00 53.72 81 ASN A C 1
ATOM 660 O O . ASN A 1 81 ? -6.571 17.284 12.242 1.00 53.72 81 ASN A O 1
ATOM 664 N N . HIS A 1 82 ? -5.950 16.017 10.502 1.00 54.91 82 HIS A N 1
ATOM 665 C CA . HIS A 1 82 ? -5.022 17.005 9.961 1.00 54.91 82 HIS A CA 1
ATOM 666 C C . HIS A 1 82 ? -5.699 17.773 8.824 1.00 54.91 82 HIS A C 1
ATOM 668 O O . HIS A 1 82 ? -5.898 17.245 7.732 1.00 54.91 82 HIS A O 1
ATOM 674 N N . SER A 1 83 ? -6.038 19.039 9.074 1.00 46.34 83 SER A N 1
ATOM 675 C CA . SER A 1 83 ? -6.334 19.992 8.006 1.00 46.34 83 SER A CA 1
ATOM 676 C C . SER A 1 83 ? -5.079 20.129 7.146 1.00 46.34 83 SER A C 1
ATOM 678 O O . SER A 1 83 ? -4.032 20.532 7.650 1.00 46.34 83 SER A O 1
ATOM 680 N N . ILE A 1 84 ? -5.161 19.754 5.872 1.00 54.16 84 ILE A N 1
ATOM 681 C CA . ILE A 1 84 ? -4.124 20.102 4.901 1.00 54.16 84 ILE A CA 1
ATOM 682 C C . ILE A 1 84 ? -4.277 21.610 4.667 1.00 54.16 84 ILE A C 1
ATOM 684 O O . ILE A 1 84 ? -5.250 22.024 4.037 1.00 54.16 84 ILE A O 1
ATOM 688 N N . GLU A 1 85 ? -3.396 22.411 5.270 1.00 37.78 85 GLU A N 1
ATOM 689 C CA . GLU A 1 85 ? -3.259 23.848 4.980 1.00 37.78 85 GLU A CA 1
ATOM 690 C C . GLU A 1 85 ? -2.603 24.088 3.615 1.00 37.78 85 GLU A C 1
ATOM 692 O O . GLU A 1 85 ? -1.650 23.348 3.270 1.00 37.78 85 GLU A O 1
#

Sequence (85 aa):
MLSDFLVMHPSGPFFQLSPTEYDKALEKYPELDEEQDVDYIERSASASVHLSSDAYFDNSTILAQFERLLKLLQFKECFNNHSIE

Secondary structure (DSSP, 8-state):
-HHHHSB-BTTB-S-B--HHHHHHHHHH-GGGSS--SS-BPTTBS-B---TTSTTTT-HHHHHHHHHHHHHHHTT-GGGTT----